Protein AF-A0A8J5N154-F1 (afdb_monomer)

Mean predicted aligned error: 21.49 Å

Foldseek 3Di:
DDDDPDDPDPVVVVDDPVVVVCVVCVCVPPPDPDDDDPVRVVCCVVPVVPPVVVVDPDDDPDDPPPPPDQDLVNVLVVLVVVLVVLVPDPVHDPVRNVVSVVVNVVSVVVVVVVVVVVVVVVVVVVVVVVVVVPVPDDDDPDDDPDDDDDDDDDD

Secondary structure (DSSP, 8-state):
-----PPS--GGGGS-HHHHHHHHSTTTTS-------HHHHHHHHH-GGGSGGGG-------------PPPHHHHHHHHHHHHHHHHH-TTS-HHHHHHHHHHHHHHHHHHHHHHHHHHHHHHHHHHHHHHTTTTT-------------------

Solvent-accessible surface area (backbone atoms only — not comparable to full-atom values): 10296 Å² total; per-residue (Å²): 138,86,81,81,78,75,76,84,79,63,69,77,79,73,58,54,70,66,61,52,52,50,65,74,51,66,63,73,86,57,82,79,88,75,86,79,52,74,66,56,53,52,41,46,75,75,42,64,88,70,61,61,69,83,76,54,92,72,94,70,98,70,77,94,66,82,71,80,78,79,47,73,69,56,52,52,55,50,51,55,51,51,44,56,49,43,71,71,37,85,89,48,52,74,66,54,42,50,50,48,52,51,53,50,53,51,50,55,52,50,55,53,53,54,51,55,52,51,52,52,52,52,52,53,53,51,52,55,63,59,54,64,70,67,73,79,77,73,84,81,82,78,83,80,87,77,85,85,83,80,80,84,85,81,136

pLDDT: mean 74.02, std 20.14, range [35.75, 97.5]

Sequence (155 aa):
MATSTASPDNPLRKLNAADIEEWIHIDDDIEVAATFTDQEIIQSITTPDKIEENCSEESGEDDDKVEEKISWAAAEKGIETVIKFVEQNHSFSLQDVMQAHMVQNNLITKKLQSRKQGDIRKYLKKAVSSSAVEAASVPSTSSAADDMEVVEINE

Nearest PDB structures (foldseek):
  5sva-assembly1_U  TM=3.614E-01  e=8.236E-01  Saccharomyces cerevisiae

Structure (mmCIF, N/CA/C/O backbone):
data_AF-A0A8J5N154-F1
#
_entry.id   AF-A0A8J5N154-F1
#
loop_
_atom_site.group_PDB
_atom_site.id
_atom_site.type_symbol
_atom_site.label_atom_id
_atom_site.label_alt_id
_atom_site.label_comp_id
_atom_site.label_asym_id
_atom_site.label_entity_id
_atom_site.label_seq_id
_atom_site.pdbx_PDB_ins_code
_atom_site.Cartn_x
_atom_site.Cartn_y
_atom_site.Cartn_z
_atom_site.occupancy
_atom_site.B_iso_or_equiv
_atom_site.auth_seq_id
_atom_site.auth_comp_id
_atom_site.auth_asym_id
_atom_site.auth_atom_id
_atom_site.pdbx_PDB_model_num
ATOM 1 N N . MET A 1 1 ? 56.492 -17.089 -23.314 1.00 37.09 1 MET A N 1
ATOM 2 C CA . MET A 1 1 ? 55.505 -17.726 -22.415 1.00 37.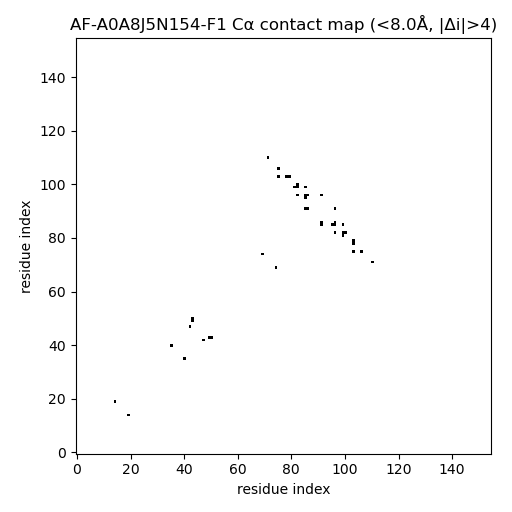09 1 MET A CA 1
ATOM 3 C C . MET A 1 1 ? 54.676 -16.620 -21.787 1.00 37.09 1 MET A C 1
ATOM 5 O O . MET A 1 1 ? 55.201 -15.897 -20.954 1.00 37.09 1 MET A O 1
ATOM 9 N N . ALA A 1 2 ? 53.444 -16.414 -22.254 1.00 37.50 2 ALA A N 1
ATOM 10 C CA . ALA A 1 2 ? 52.526 -15.444 -21.662 1.00 37.50 2 ALA A CA 1
ATOM 11 C C . ALA A 1 2 ? 51.686 -16.169 -20.604 1.00 37.50 2 ALA A C 1
ATOM 13 O O . ALA A 1 2 ? 50.856 -17.013 -20.935 1.00 37.50 2 ALA A O 1
ATOM 14 N N . THR A 1 3 ? 51.946 -15.895 -19.330 1.00 44.38 3 THR A N 1
ATOM 15 C CA . THR A 1 3 ? 51.103 -16.357 -18.226 1.00 44.38 3 THR A CA 1
ATOM 16 C C . THR A 1 3 ? 49.844 -15.497 -18.199 1.00 44.38 3 THR A C 1
ATOM 18 O O . THR A 1 3 ? 49.901 -14.324 -17.837 1.00 44.38 3 THR A O 1
ATOM 21 N N . SER A 1 4 ? 48.719 -16.078 -18.623 1.00 48.19 4 SER A N 1
ATOM 22 C CA . SER A 1 4 ? 47.385 -15.496 -18.475 1.00 48.19 4 SER A CA 1
ATOM 23 C C . SER A 1 4 ? 47.083 -15.343 -16.984 1.00 48.19 4 SER A C 1
ATOM 25 O O . SER A 1 4 ? 46.940 -16.328 -16.260 1.00 48.19 4 SER A O 1
ATOM 27 N N . THR A 1 5 ? 47.061 -14.106 -16.497 1.00 51.03 5 THR A N 1
ATOM 28 C CA . THR A 1 5 ? 46.670 -13.792 -15.124 1.00 51.03 5 THR A CA 1
ATOM 29 C C . THR A 1 5 ? 45.162 -13.985 -14.997 1.00 51.03 5 THR A C 1
ATOM 31 O O . THR A 1 5 ? 44.380 -13.126 -15.403 1.00 51.03 5 THR A O 1
ATOM 34 N N . ALA A 1 6 ? 44.757 -15.134 -14.454 1.00 56.62 6 ALA A N 1
ATOM 35 C CA . ALA A 1 6 ? 43.393 -15.373 -14.010 1.00 56.62 6 ALA A CA 1
ATOM 36 C C . ALA A 1 6 ? 43.016 -14.322 -12.955 1.00 56.62 6 ALA A C 1
ATOM 38 O O . ALA A 1 6 ? 43.676 -14.198 -11.924 1.00 56.62 6 ALA A O 1
ATOM 39 N N . SER A 1 7 ? 41.968 -13.553 -13.245 1.00 61.16 7 SER A N 1
ATOM 40 C CA . SER A 1 7 ? 41.391 -12.576 -12.324 1.00 61.16 7 SER A CA 1
ATOM 41 C C . SER A 1 7 ? 40.907 -13.292 -11.049 1.00 61.16 7 SER A C 1
ATOM 43 O O . SER A 1 7 ? 40.220 -14.315 -11.175 1.00 61.16 7 SER A O 1
ATOM 45 N N . PRO A 1 8 ? 41.271 -12.830 -9.840 1.00 65.56 8 PRO A N 1
ATOM 46 C CA . PRO A 1 8 ? 40.827 -13.464 -8.610 1.00 65.56 8 PRO A CA 1
ATOM 47 C C . PRO A 1 8 ? 39.359 -13.103 -8.349 1.00 65.56 8 PRO A C 1
ATOM 49 O O . PRO A 1 8 ? 38.953 -11.955 -8.499 1.00 65.56 8 PRO A O 1
ATOM 52 N N . ASP A 1 9 ? 38.585 -14.117 -7.962 1.00 68.31 9 ASP A N 1
ATOM 53 C CA . ASP A 1 9 ? 37.203 -14.030 -7.478 1.00 68.31 9 ASP A CA 1
ATOM 54 C C . ASP A 1 9 ? 36.124 -13.601 -8.487 1.00 68.31 9 ASP A C 1
ATOM 56 O O . ASP A 1 9 ? 35.385 -12.646 -8.267 1.00 68.31 9 ASP A O 1
ATOM 60 N N . ASN A 1 10 ? 35.918 -14.396 -9.545 1.00 72.62 10 ASN A N 1
ATOM 61 C CA . ASN A 1 10 ? 34.599 -14.409 -10.184 1.00 72.62 10 ASN A CA 1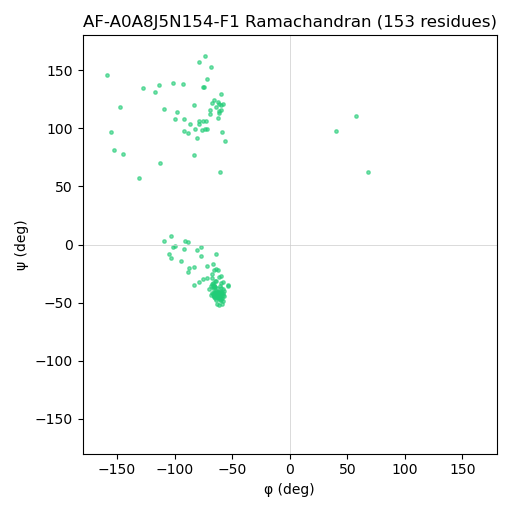
ATOM 62 C C . ASN A 1 10 ? 33.594 -15.081 -9.216 1.00 72.62 10 ASN A C 1
ATOM 64 O O . ASN A 1 10 ? 33.720 -16.289 -8.983 1.00 72.62 10 ASN A O 1
ATOM 68 N N . PRO A 1 11 ? 32.612 -14.349 -8.653 1.00 73.38 11 PRO A N 1
ATOM 69 C CA . PRO A 1 11 ? 31.661 -14.888 -7.678 1.00 73.38 11 PRO A CA 1
ATOM 70 C C . PRO A 1 11 ? 30.801 -16.018 -8.254 1.00 73.38 11 PRO A C 1
ATOM 72 O O . PRO A 1 11 ? 30.358 -16.882 -7.504 1.00 73.38 11 PRO A O 1
ATOM 75 N N . LEU A 1 12 ? 30.656 -16.084 -9.583 1.00 71.38 12 LEU A N 1
ATOM 76 C CA . LEU A 1 12 ? 29.945 -17.163 -10.271 1.00 71.38 12 LEU A CA 1
ATOM 77 C C . LEU A 1 12 ? 30.631 -18.526 -10.096 1.00 71.38 12 LEU A C 1
ATOM 79 O O . LEU A 1 12 ? 29.982 -19.556 -10.216 1.00 71.38 12 LEU A O 1
ATOM 83 N N . ARG A 1 13 ? 31.932 -18.557 -9.764 1.00 72.38 13 ARG A N 1
ATOM 84 C CA . ARG A 1 13 ? 32.660 -19.805 -9.464 1.00 72.38 13 ARG A CA 1
ATOM 85 C C . ARG A 1 13 ? 32.366 -20.370 -8.073 1.00 72.38 13 ARG A C 1
ATOM 87 O O . ARG A 1 13 ? 32.828 -21.465 -7.772 1.00 72.38 13 ARG A O 1
ATOM 94 N N . LYS A 1 14 ? 31.672 -19.613 -7.217 1.00 78.62 14 LYS A N 1
ATOM 95 C CA . LYS A 1 14 ? 31.296 -20.014 -5.850 1.00 78.62 14 LYS A CA 1
ATOM 96 C C . LYS A 1 14 ? 29.835 -20.460 -5.754 1.00 78.62 14 LYS A C 1
ATOM 98 O O . LYS A 1 14 ? 29.406 -20.834 -4.668 1.00 78.62 14 LYS A O 1
ATOM 103 N N . LEU A 1 15 ? 29.087 -20.396 -6.856 1.00 81.50 15 LEU A N 1
ATOM 104 C CA . LEU A 1 15 ? 27.708 -20.862 -6.906 1.00 81.50 15 LEU A CA 1
ATOM 105 C C . LEU A 1 15 ? 27.682 -22.389 -6.927 1.00 81.50 15 LEU A C 1
ATOM 107 O O . LEU A 1 15 ? 28.469 -23.030 -7.628 1.00 81.50 15 LEU A O 1
ATOM 111 N N . ASN A 1 16 ? 26.789 -22.963 -6.130 1.00 87.31 16 ASN A N 1
ATOM 112 C CA . ASN A 1 16 ? 26.545 -24.392 -6.128 1.00 87.31 16 ASN A CA 1
ATOM 113 C C . ASN A 1 16 ? 25.805 -24.780 -7.416 1.00 87.31 16 ASN A C 1
ATOM 115 O O . ASN A 1 16 ? 24.927 -24.053 -7.873 1.00 87.31 16 ASN A O 1
ATOM 119 N N . ALA A 1 17 ? 26.139 -25.937 -7.987 1.00 84.88 17 ALA A N 1
ATOM 120 C CA . ALA A 1 17 ? 25.470 -26.444 -9.182 1.00 84.88 17 ALA A CA 1
ATOM 121 C C . ALA A 1 17 ? 23.964 -26.656 -8.951 1.00 84.88 17 ALA A C 1
ATOM 123 O O . ALA A 1 17 ? 23.180 -26.431 -9.863 1.00 84.88 17 ALA A O 1
ATOM 124 N N . ALA A 1 18 ? 23.566 -27.026 -7.729 1.00 84.88 18 ALA A N 1
ATOM 125 C CA . ALA A 1 18 ? 22.156 -27.184 -7.375 1.00 84.88 18 ALA A CA 1
ATOM 126 C C . ALA A 1 18 ? 21.385 -25.853 -7.424 1.00 84.88 18 ALA A C 1
ATOM 128 O O . ALA A 1 18 ? 20.293 -25.813 -7.976 1.00 84.88 18 ALA A O 1
ATOM 129 N N . ASP A 1 19 ? 21.976 -24.767 -6.915 1.00 85.81 19 ASP A N 1
ATOM 130 C CA . ASP A 1 19 ? 21.347 -23.440 -6.924 1.00 85.81 19 ASP A CA 1
ATOM 131 C C . ASP A 1 19 ? 21.198 -22.917 -8.364 1.00 85.81 19 ASP A C 1
ATOM 133 O O . ASP A 1 19 ? 20.214 -22.270 -8.704 1.00 85.81 19 ASP A O 1
ATOM 137 N N . ILE A 1 20 ? 22.174 -23.217 -9.230 1.00 87.19 20 ILE A N 1
ATOM 138 C CA . ILE A 1 20 ? 22.123 -22.856 -10.653 1.00 87.19 20 ILE A CA 1
ATOM 139 C C . ILE A 1 20 ? 20.989 -23.608 -11.358 1.00 87.19 20 ILE A C 1
ATOM 141 O O . ILE A 1 20 ? 20.251 -22.995 -12.122 1.00 87.19 20 ILE A O 1
ATOM 145 N N . GLU A 1 21 ? 20.850 -24.909 -11.099 1.00 87.12 21 GLU A N 1
ATOM 146 C CA . GLU A 1 21 ? 19.782 -25.735 -11.670 1.00 87.12 21 GLU A CA 1
ATOM 147 C C . GLU A 1 21 ? 18.399 -25.229 -11.229 1.00 87.12 21 GLU A C 1
ATOM 149 O O . GLU A 1 21 ? 17.513 -25.038 -12.057 1.00 87.12 21 GLU A O 1
ATOM 154 N N . GLU A 1 22 ? 18.235 -24.916 -9.941 1.00 87.38 22 GLU A N 1
ATOM 155 C CA . GLU A 1 22 ? 16.998 -24.343 -9.401 1.00 87.38 22 GLU A CA 1
ATOM 156 C C . GLU A 1 22 ? 16.646 -23.008 -10.074 1.00 87.38 22 GLU A C 1
ATOM 158 O O . GLU A 1 22 ? 15.492 -22.778 -10.422 1.00 87.38 22 GLU A O 1
ATOM 163 N N . TRP A 1 23 ? 17.626 -22.133 -10.309 1.00 90.44 23 TRP A N 1
ATOM 164 C CA . TRP A 1 23 ? 17.381 -20.839 -10.956 1.00 90.44 23 TRP A CA 1
ATOM 165 C C . TRP A 1 23 ? 17.059 -20.946 -12.444 1.00 90.44 23 TRP A C 1
ATOM 167 O O . TRP A 1 23 ? 16.360 -20.081 -12.962 1.00 90.44 23 TRP A O 1
ATOM 177 N N . ILE A 1 24 ? 17.570 -21.968 -13.135 1.00 91.44 24 ILE A N 1
ATOM 178 C CA . ILE A 1 24 ? 17.242 -22.215 -14.547 1.00 91.44 24 ILE A CA 1
ATOM 179 C C . ILE A 1 24 ? 15.781 -22.654 -14.687 1.00 91.44 24 ILE A C 1
ATOM 181 O O . ILE A 1 24 ? 15.127 -22.251 -15.645 1.00 91.44 24 ILE A O 1
ATOM 185 N N . HIS A 1 25 ? 15.278 -23.426 -13.724 1.00 91.94 25 HIS A N 1
ATOM 186 C CA . HIS A 1 25 ? 13.954 -24.050 -13.764 1.00 91.94 25 HIS A CA 1
ATOM 187 C C . HIS A 1 25 ? 12.899 -23.346 -12.902 1.00 91.94 25 HIS A C 1
ATOM 189 O O . HIS A 1 25 ? 11.787 -23.846 -12.756 1.00 91.94 25 HIS A O 1
ATOM 195 N N . ILE A 1 26 ? 13.222 -22.185 -12.326 1.00 90.06 26 ILE A N 1
ATOM 196 C CA . ILE A 1 26 ? 12.338 -21.486 -11.380 1.00 90.06 26 ILE A CA 1
ATOM 197 C C . ILE A 1 26 ? 10.977 -21.110 -11.985 1.00 90.06 26 ILE A C 1
ATOM 199 O O . ILE A 1 26 ? 9.985 -21.027 -11.262 1.00 90.06 26 ILE A O 1
ATOM 203 N N . ASP A 1 27 ? 10.934 -20.920 -13.303 1.00 89.19 27 ASP A N 1
ATOM 204 C CA . ASP A 1 27 ? 9.741 -20.492 -14.027 1.00 89.19 27 ASP A CA 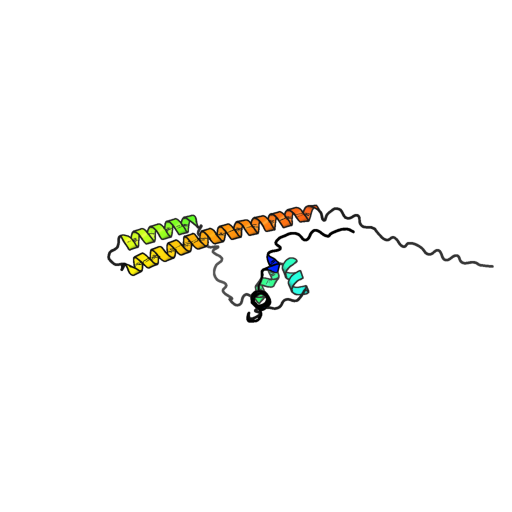1
ATOM 205 C C . ASP A 1 27 ? 8.995 -21.656 -14.714 1.00 89.19 27 ASP A C 1
ATOM 207 O O . ASP A 1 27 ? 7.943 -21.429 -15.310 1.00 89.19 27 ASP A O 1
ATOM 211 N N . ASP A 1 28 ? 9.489 -22.899 -14.623 1.00 88.25 28 ASP A N 1
ATOM 212 C CA . ASP A 1 28 ? 8.915 -24.051 -15.343 1.00 88.25 28 ASP A CA 1
ATOM 213 C C . ASP A 1 28 ? 7.485 -24.392 -14.886 1.00 88.25 28 ASP A C 1
ATOM 215 O O . ASP A 1 28 ? 6.664 -24.844 -15.686 1.00 88.25 28 ASP A O 1
ATOM 219 N N . ASP A 1 29 ? 7.171 -24.142 -13.612 1.00 84.56 29 ASP A N 1
ATOM 220 C CA . ASP A 1 29 ? 5.847 -24.390 -13.024 1.00 84.56 29 ASP A CA 1
ATOM 221 C C . ASP A 1 29 ? 4.885 -23.193 -13.176 1.00 84.56 29 ASP A C 1
ATOM 223 O O . ASP A 1 29 ? 3.755 -23.226 -12.675 1.00 84.56 29 ASP A O 1
ATOM 227 N N . ILE A 1 30 ? 5.309 -22.111 -13.839 1.00 85.25 30 ILE A N 1
ATOM 228 C CA . ILE A 1 30 ? 4.472 -20.928 -14.045 1.00 85.25 30 ILE A CA 1
ATOM 229 C C . ILE A 1 30 ? 3.562 -21.159 -15.253 1.00 85.25 30 ILE A C 1
ATOM 231 O O . ILE A 1 30 ? 4.011 -21.339 -16.384 1.00 85.25 30 ILE A O 1
ATOM 235 N N . GLU A 1 31 ? 2.251 -21.106 -15.020 1.00 85.94 31 GLU A N 1
ATOM 236 C CA . GLU A 1 31 ? 1.256 -21.196 -16.086 1.00 85.94 31 GLU A CA 1
ATOM 237 C C . GLU A 1 31 ? 1.419 -20.034 -17.082 1.00 85.94 31 GLU A C 1
ATOM 239 O O . GLU A 1 31 ? 1.337 -18.854 -16.724 1.00 85.94 31 GLU A O 1
ATOM 244 N N . VAL A 1 32 ? 1.658 -20.369 -18.353 1.00 82.94 32 VAL A N 1
ATOM 245 C CA . VAL A 1 32 ? 1.811 -19.380 -19.424 1.00 82.94 32 VAL A CA 1
ATOM 246 C C . VAL A 1 32 ? 0.440 -18.793 -19.757 1.00 82.94 32 VAL A C 1
ATOM 248 O O . VAL A 1 32 ? -0.339 -19.383 -20.500 1.00 82.94 32 VAL A O 1
ATOM 251 N N . ALA A 1 33 ? 0.158 -17.607 -19.214 1.00 82.00 33 ALA A N 1
ATOM 252 C CA . ALA A 1 33 ? -1.125 -16.924 -19.386 1.00 82.00 33 ALA A CA 1
ATOM 253 C C . ALA A 1 33 ? -1.424 -16.525 -20.844 1.00 82.00 33 ALA A C 1
ATOM 255 O O . ALA A 1 33 ? -2.584 -16.474 -21.244 1.00 82.00 33 ALA A O 1
ATOM 256 N N . ALA A 1 34 ? -0.389 -16.226 -21.635 1.00 80.12 34 ALA A N 1
ATOM 257 C CA . ALA A 1 34 ? -0.522 -15.887 -23.047 1.00 80.12 34 ALA A CA 1
ATOM 258 C C . ALA A 1 34 ? 0.795 -16.111 -23.797 1.00 80.12 34 ALA A C 1
ATOM 260 O O . ALA A 1 34 ? 1.880 -15.867 -23.267 1.00 80.12 34 ALA A O 1
ATOM 261 N N . THR A 1 35 ? 0.692 -16.521 -25.058 1.00 85.19 35 THR A N 1
ATOM 262 C CA . THR A 1 35 ? 1.815 -16.607 -25.998 1.00 85.19 35 THR A CA 1
ATOM 263 C C . THR A 1 35 ? 1.571 -15.646 -27.144 1.00 85.19 35 THR A C 1
ATOM 265 O O . THR A 1 35 ? 0.494 -15.679 -27.735 1.00 85.19 35 THR A O 1
ATOM 268 N N . PHE A 1 36 ? 2.570 -14.838 -27.482 1.00 87.56 36 PHE A N 1
ATOM 269 C CA . PHE A 1 36 ? 2.464 -13.849 -28.549 1.00 87.56 36 PHE A CA 1
ATOM 270 C C . PHE A 1 36 ? 3.384 -14.219 -29.703 1.00 87.56 36 PHE A C 1
ATOM 272 O O . PHE A 1 36 ? 4.538 -14.599 -29.502 1.00 87.56 36 PHE A O 1
ATOM 279 N N . THR A 1 37 ? 2.873 -14.083 -30.917 1.00 90.38 37 THR A N 1
ATOM 280 C CA . THR A 1 37 ? 3.654 -14.183 -32.146 1.00 90.38 37 THR A CA 1
ATOM 281 C C . THR A 1 37 ? 4.421 -12.890 -32.409 1.00 90.38 37 THR A C 1
ATOM 283 O O . THR A 1 37 ? 4.020 -11.807 -31.977 1.00 90.38 37 THR A O 1
ATOM 286 N N . ASP A 1 38 ? 5.501 -12.973 -33.189 1.00 89.81 38 ASP A N 1
ATOM 287 C CA . ASP A 1 38 ? 6.299 -11.799 -33.569 1.00 89.81 38 ASP A CA 1
ATOM 288 C C . ASP A 1 38 ? 5.442 -10.690 -34.200 1.00 89.81 38 ASP A C 1
ATOM 290 O O . ASP A 1 38 ? 5.675 -9.506 -33.964 1.00 89.81 38 ASP A O 1
ATOM 294 N N . GLN A 1 39 ? 4.412 -11.059 -34.968 1.00 86.38 39 GLN A N 1
ATOM 295 C CA . GLN A 1 39 ? 3.492 -10.102 -35.584 1.00 86.38 39 GLN A CA 1
ATOM 296 C C . GLN A 1 39 ? 2.625 -9.375 -34.548 1.00 86.38 39 GLN A C 1
ATOM 298 O O . GLN A 1 39 ? 2.472 -8.158 -34.644 1.00 86.38 39 GLN A O 1
ATOM 303 N N . GLU A 1 40 ? 2.117 -10.077 -33.534 1.00 82.88 40 GLU A N 1
ATOM 304 C CA . GLU A 1 40 ? 1.340 -9.483 -32.436 1.00 82.88 40 GLU A CA 1
ATOM 305 C C . GLU A 1 40 ? 2.210 -8.568 -31.567 1.00 82.88 40 GLU A C 1
ATOM 307 O O . GLU A 1 40 ? 1.782 -7.478 -31.184 1.00 82.88 40 GLU A O 1
ATOM 312 N N . ILE A 1 41 ? 3.470 -8.947 -31.334 1.00 88.19 41 ILE A N 1
ATOM 313 C CA . ILE A 1 41 ? 4.441 -8.109 -30.620 1.00 88.19 41 ILE A CA 1
ATOM 314 C C . ILE A 1 41 ? 4.725 -6.831 -31.419 1.00 88.19 41 ILE A C 1
ATOM 316 O O . ILE A 1 41 ? 4.660 -5.732 -30.866 1.00 88.19 41 ILE A O 1
ATOM 320 N N . ILE A 1 42 ? 4.989 -6.937 -32.724 1.00 84.44 42 ILE A N 1
ATOM 321 C CA . ILE A 1 42 ? 5.227 -5.772 -33.592 1.00 84.44 42 ILE A CA 1
ATOM 322 C C . ILE A 1 42 ? 4.000 -4.859 -33.615 1.00 84.44 42 ILE A C 1
ATOM 324 O O . ILE A 1 42 ? 4.130 -3.635 -33.518 1.00 84.44 42 ILE A O 1
ATOM 328 N N . GLN A 1 43 ? 2.806 -5.438 -33.707 1.00 81.56 43 GLN A N 1
ATOM 329 C CA . GLN A 1 43 ? 1.563 -4.684 -33.708 1.00 81.56 43 GLN A CA 1
ATOM 330 C C . GLN A 1 43 ? 1.320 -3.988 -32.362 1.00 81.56 43 GLN A C 1
ATOM 332 O O . GLN A 1 43 ? 0.872 -2.845 -32.369 1.00 81.56 43 GLN A O 1
ATOM 337 N N . SER A 1 44 ? 1.717 -4.593 -31.235 1.00 77.31 44 SER A N 1
ATOM 338 C CA . SER A 1 44 ? 1.634 -3.966 -29.903 1.00 77.31 44 SER A CA 1
ATOM 339 C C . SER A 1 44 ? 2.452 -2.682 -29.803 1.00 77.31 44 SER A C 1
ATOM 341 O O . SER A 1 44 ? 2.037 -1.709 -29.179 1.00 77.31 44 SER A O 1
ATOM 343 N N . ILE A 1 45 ? 3.604 -2.659 -30.473 1.00 80.56 45 ILE A N 1
ATOM 344 C CA . ILE A 1 45 ? 4.531 -1.528 -30.455 1.00 80.56 45 ILE A CA 1
ATOM 345 C C . ILE A 1 45 ? 4.096 -0.462 -31.468 1.00 80.56 45 ILE A C 1
ATOM 347 O O . ILE A 1 45 ? 4.259 0.734 -31.230 1.00 80.56 45 ILE A O 1
ATOM 351 N N . THR A 1 46 ? 3.541 -0.892 -32.604 1.00 77.75 46 THR A N 1
ATOM 352 C CA . THR A 1 46 ? 3.201 -0.015 -33.736 1.00 77.75 46 THR A CA 1
ATOM 353 C C . THR A 1 46 ? 1.788 0.569 -33.623 1.00 77.75 46 THR A C 1
ATOM 355 O O . THR A 1 46 ? 1.492 1.607 -34.212 1.00 77.75 46 THR A O 1
ATOM 358 N N . THR A 1 47 ? 0.886 -0.080 -32.886 1.00 71.19 47 THR A N 1
ATOM 359 C CA . THR A 1 47 ? -0.511 0.344 -32.702 1.00 71.19 47 THR A CA 1
ATOM 360 C C . THR A 1 47 ? -0.972 -0.006 -31.280 1.00 71.19 47 THR A C 1
ATOM 362 O O . THR A 1 47 ? -1.675 -1.000 -31.090 1.00 71.19 47 THR A O 1
ATOM 365 N N . PRO A 1 48 ? -0.568 0.790 -30.272 1.00 61.19 48 PRO A N 1
ATOM 366 C CA . PRO A 1 48 ? -0.791 0.465 -28.861 1.00 61.19 48 PRO A CA 1
ATOM 367 C C . PRO A 1 48 ? -2.278 0.349 -28.486 1.00 61.19 48 PRO A C 1
ATOM 369 O O . PRO A 1 48 ? -2.623 -0.455 -27.629 1.00 61.19 48 PRO A O 1
ATOM 372 N N . ASP A 1 49 ? -3.165 1.060 -29.185 1.00 59.66 49 ASP A N 1
ATOM 373 C CA . ASP A 1 49 ? -4.595 1.133 -28.847 1.00 59.66 49 ASP A CA 1
ATOM 374 C C . ASP A 1 49 ? -5.417 -0.109 -29.261 1.00 59.66 49 ASP A C 1
ATOM 376 O O . ASP A 1 49 ? -6.620 -0.149 -29.027 1.00 59.66 49 ASP A O 1
ATOM 380 N N . LYS A 1 50 ? -4.815 -1.119 -29.914 1.00 57.69 50 LYS A N 1
ATOM 381 C CA . LYS A 1 50 ? -5.555 -2.269 -30.485 1.00 57.69 50 LYS A CA 1
ATOM 382 C C . LYS A 1 50 ? -5.450 -3.589 -29.724 1.00 57.69 50 LYS A C 1
ATOM 384 O O . LYS A 1 50 ? -6.141 -4.531 -30.094 1.00 57.69 50 LYS A O 1
ATOM 389 N N . ILE A 1 51 ? -4.588 -3.696 -28.715 1.00 54.56 51 ILE A N 1
ATOM 390 C CA . ILE A 1 51 ? -4.346 -4.979 -28.023 1.00 54.56 51 ILE A CA 1
ATOM 391 C C . ILE A 1 51 ? -5.051 -5.054 -26.663 1.00 54.56 51 ILE A C 1
ATOM 393 O O . ILE A 1 51 ? -5.215 -6.142 -26.119 1.00 54.56 51 ILE A O 1
ATOM 397 N N . GLU A 1 52 ? -5.573 -3.936 -26.152 1.00 53.94 52 GLU A N 1
ATOM 398 C CA . GLU A 1 52 ? -6.368 -3.942 -24.916 1.00 53.94 52 GLU A CA 1
ATOM 399 C C . GLU A 1 52 ? -7.698 -4.710 -25.057 1.00 53.94 52 GLU A C 1
ATOM 401 O O . GLU A 1 52 ? -8.215 -5.209 -24.060 1.00 53.94 52 GLU A O 1
ATOM 406 N N . GLU A 1 53 ? -8.220 -4.896 -26.276 1.00 51.22 53 GLU A N 1
ATOM 407 C CA . GLU A 1 53 ? -9.508 -5.574 -26.505 1.00 51.22 53 GLU A CA 1
ATOM 408 C C . GLU A 1 53 ? -9.504 -7.072 -26.162 1.00 51.22 53 GLU A C 1
ATOM 410 O O . GLU A 1 53 ? -10.540 -7.594 -25.763 1.00 51.22 53 GLU A O 1
ATOM 415 N N . ASN A 1 54 ? -8.369 -7.774 -26.255 1.00 48.25 54 ASN A N 1
ATOM 416 C CA . ASN A 1 54 ? -8.343 -9.230 -26.031 1.00 48.25 54 ASN A CA 1
ATOM 417 C C . ASN A 1 54 ? -8.053 -9.645 -24.578 1.00 48.25 54 ASN A C 1
ATOM 419 O O . ASN A 1 54 ? -8.100 -10.831 -24.264 1.00 48.25 54 ASN A O 1
ATOM 423 N N . CYS A 1 55 ? -7.772 -8.686 -23.692 1.00 48.53 55 CYS A N 1
ATOM 424 C CA . CYS A 1 55 ? -7.626 -8.921 -22.251 1.00 48.53 55 CYS A CA 1
ATOM 425 C C . CYS A 1 55 ? -8.785 -8.328 -21.434 1.00 48.53 55 CYS A C 1
ATOM 427 O O . CYS A 1 55 ? -8.748 -8.386 -20.206 1.00 48.53 55 CYS A O 1
ATOM 429 N N . SER A 1 56 ? -9.786 -7.737 -22.092 1.00 45.06 56 SER A N 1
ATOM 430 C CA . SER A 1 56 ? -10.855 -6.985 -21.436 1.00 45.06 56 SER A CA 1
ATOM 431 C C . SER A 1 56 ? -12.202 -7.694 -21.575 1.00 45.06 56 SER A C 1
ATOM 433 O O . SER A 1 56 ? -13.104 -7.244 -22.276 1.00 45.06 56 SER A O 1
ATOM 435 N N . GLU A 1 57 ? -12.360 -8.820 -20.878 1.00 49.44 57 GLU A N 1
ATOM 436 C CA . GLU A 1 57 ? -13.692 -9.259 -20.457 1.00 49.44 57 GLU A CA 1
ATOM 437 C C . GLU A 1 57 ? -14.071 -8.530 -19.160 1.00 49.44 57 GLU A C 1
ATOM 439 O O . GLU A 1 57 ? -14.019 -9.102 -18.079 1.00 49.44 57 GLU A O 1
ATOM 444 N N . GLU A 1 58 ? -14.465 -7.262 -19.266 1.00 41.72 58 GLU A N 1
ATOM 445 C CA . GLU A 1 58 ? -15.580 -6.728 -18.476 1.00 41.72 58 GLU A CA 1
ATOM 446 C C . GLU A 1 58 ? -16.169 -5.522 -19.213 1.00 41.72 58 GLU A C 1
ATOM 448 O O . GLU A 1 58 ? -15.676 -4.397 -19.163 1.00 41.72 58 GLU A O 1
ATOM 453 N N . SER A 1 59 ? -17.237 -5.799 -19.960 1.00 53.41 59 SER A N 1
ATOM 454 C CA . SER A 1 59 ? -18.123 -4.780 -20.499 1.00 53.41 59 SER A CA 1
ATOM 455 C C . SER A 1 59 ? -18.890 -4.142 -19.344 1.00 53.41 59 SER A C 1
ATOM 457 O O . SER A 1 59 ? -19.694 -4.795 -18.679 1.00 53.41 59 SER A O 1
ATOM 459 N N . GLY A 1 60 ? -18.643 -2.856 -19.139 1.00 35.75 60 GLY A N 1
ATOM 460 C CA . GLY A 1 60 ? -19.426 -1.984 -18.284 1.00 35.75 60 GLY A CA 1
ATOM 461 C C . GLY A 1 60 ? -19.295 -0.560 -18.795 1.00 35.75 60 GLY A C 1
ATOM 462 O O . GLY A 1 60 ? -18.481 0.206 -18.293 1.00 35.75 60 GLY A O 1
ATOM 463 N N . GLU A 1 61 ? -20.071 -0.223 -19.826 1.00 50.09 61 GLU A N 1
ATOM 464 C CA . GLU A 1 61 ? -20.436 1.168 -20.091 1.00 50.09 61 GLU A CA 1
ATOM 465 C C . GLU A 1 61 ? -21.158 1.704 -18.844 1.00 50.09 61 GLU A C 1
ATOM 467 O O . GLU A 1 61 ? -22.354 1.472 -18.674 1.00 50.09 61 GLU A O 1
ATOM 472 N N . ASP A 1 62 ? -20.448 2.396 -17.956 1.00 45.62 62 ASP A N 1
ATOM 473 C CA . ASP A 1 62 ? -21.074 3.326 -17.019 1.00 45.62 62 ASP A CA 1
ATOM 474 C C . ASP A 1 62 ? -20.130 4.499 -16.723 1.00 45.62 62 ASP A C 1
ATOM 476 O O . ASP A 1 62 ? -19.021 4.319 -16.230 1.00 45.62 62 ASP A O 1
ATOM 480 N N . ASP A 1 63 ? -20.609 5.689 -17.092 1.00 40.19 63 ASP A N 1
ATOM 481 C CA . ASP A 1 63 ? -20.170 7.034 -16.703 1.00 40.19 63 ASP A CA 1
ATOM 482 C C . ASP A 1 63 ? -18.644 7.261 -16.602 1.00 40.19 63 ASP A C 1
ATOM 484 O O . ASP A 1 63 ? -18.030 7.059 -15.556 1.00 40.19 63 ASP A O 1
ATOM 488 N N . ASP A 1 64 ? -18.052 7.822 -17.668 1.00 45.34 64 ASP A N 1
ATOM 489 C CA . ASP A 1 64 ? -16.749 8.510 -17.670 1.00 45.34 64 ASP A CA 1
ATOM 490 C C . ASP A 1 64 ? -16.759 9.742 -16.731 1.00 45.34 64 ASP A C 1
ATOM 492 O O . ASP A 1 64 ? -16.546 10.896 -17.119 1.00 45.34 64 ASP A O 1
ATOM 496 N N . LYS A 1 65 ? -16.959 9.523 -15.434 1.00 53.03 65 LYS A N 1
ATOM 497 C CA . LYS A 1 65 ? -16.347 10.361 -14.416 1.00 53.03 65 LYS A CA 1
ATOM 498 C C . LYS A 1 65 ? -14.944 9.835 -14.242 1.00 53.03 65 LYS A C 1
ATOM 500 O O . LYS A 1 65 ? -14.713 8.869 -13.524 1.00 53.03 65 LYS A O 1
ATOM 505 N N . VAL A 1 66 ? -13.999 10.518 -14.880 1.00 57.06 66 VAL A N 1
ATOM 506 C CA . VAL A 1 66 ? -12.582 10.440 -14.524 1.00 57.06 66 VAL A CA 1
ATOM 507 C C . VAL A 1 66 ? -12.475 10.816 -13.047 1.00 57.06 66 VAL A C 1
ATOM 509 O O . VAL A 1 66 ? -12.374 11.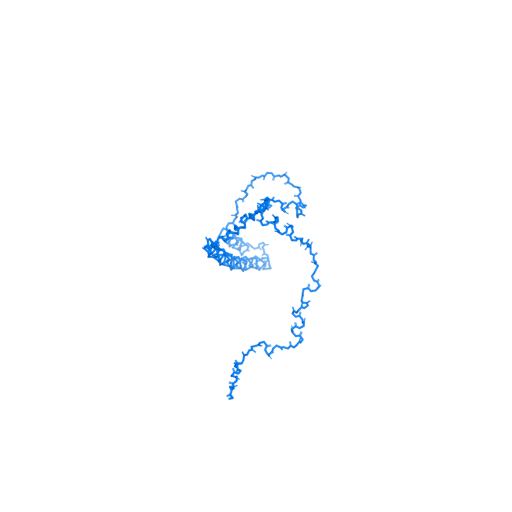990 -12.690 1.00 57.06 66 VAL A O 1
ATOM 512 N N . GLU A 1 67 ? -12.593 9.821 -12.175 1.00 70.12 67 GLU A N 1
ATOM 513 C CA . GLU A 1 67 ? -12.540 10.020 -10.742 1.00 70.12 67 GLU A CA 1
ATOM 514 C C . GLU A 1 67 ? -11.123 10.487 -10.411 1.00 70.12 67 GLU A C 1
ATOM 516 O O . GLU A 1 67 ? -10.121 9.883 -10.816 1.00 70.12 67 GLU A O 1
ATOM 521 N N . GLU A 1 68 ? -11.029 11.639 -9.751 1.00 78.12 68 GLU A N 1
ATOM 522 C CA . GLU A 1 68 ? -9.748 12.261 -9.458 1.00 78.12 68 GL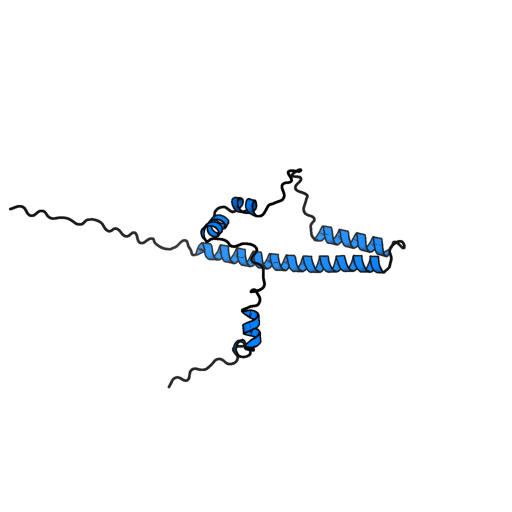U A CA 1
ATOM 523 C C . GLU A 1 68 ? -8.907 11.293 -8.616 1.00 78.12 68 GLU A C 1
ATOM 525 O O . GLU A 1 68 ? -9.259 10.944 -7.486 1.00 78.12 68 GLU A O 1
ATOM 530 N N . LYS A 1 69 ? -7.778 10.830 -9.169 1.00 85.25 69 LYS A N 1
ATOM 531 C CA . LYS A 1 69 ? -6.898 9.892 -8.465 1.00 85.25 69 LYS A CA 1
ATOM 532 C C . LYS A 1 69 ? -6.417 10.525 -7.161 1.00 85.25 69 LYS A C 1
ATOM 534 O O . LYS A 1 69 ? -5.715 11.538 -7.167 1.00 85.25 69 LYS A O 1
ATOM 539 N N . ILE A 1 70 ? -6.732 9.884 -6.038 1.00 88.75 70 ILE A N 1
ATOM 540 C CA . ILE A 1 70 ? -6.289 10.329 -4.716 1.00 88.75 70 ILE A CA 1
ATOM 541 C C . ILE A 1 70 ? -4.759 10.282 -4.658 1.00 88.75 70 ILE A C 1
ATOM 543 O O . ILE A 1 70 ? -4.128 9.244 -4.867 1.00 88.75 70 ILE A O 1
ATOM 547 N N . SER A 1 71 ? -4.140 11.424 -4.353 1.00 91.75 71 SER A N 1
ATOM 548 C CA . SER A 1 71 ? -2.688 11.488 -4.182 1.00 91.75 71 SER A CA 1
ATOM 549 C C . SER A 1 71 ? -2.232 10.726 -2.931 1.00 91.75 71 SER A C 1
ATOM 551 O O . SER A 1 71 ? -2.935 10.674 -1.921 1.00 91.75 71 SER A O 1
ATOM 553 N N . TRP A 1 72 ? -0.995 10.219 -2.939 1.00 92.00 72 TRP A N 1
ATOM 554 C CA . TRP A 1 72 ? -0.393 9.571 -1.764 1.00 92.00 72 TRP A CA 1
ATOM 555 C C . TRP A 1 72 ? -0.436 10.437 -0.497 1.00 92.00 72 TRP A C 1
ATOM 557 O O . TRP A 1 72 ? -0.600 9.905 0.595 1.00 92.00 72 TRP A O 1
ATOM 567 N N . ALA A 1 73 ? -0.291 11.758 -0.636 1.00 91.31 73 ALA A N 1
ATOM 568 C CA . ALA A 1 73 ? -0.352 12.686 0.492 1.00 91.31 73 ALA A CA 1
ATOM 569 C C . ALA A 1 73 ? -1.776 12.815 1.057 1.00 91.31 73 ALA A C 1
ATOM 571 O O . ALA A 1 73 ? -1.958 12.886 2.271 1.00 91.31 73 ALA A O 1
ATOM 572 N N . ALA A 1 74 ? -2.790 12.813 0.185 1.00 93.69 74 ALA A N 1
ATOM 573 C CA . ALA A 1 74 ? -4.187 12.828 0.604 1.00 93.69 74 ALA A CA 1
ATOM 574 C C . ALA A 1 74 ? -4.569 11.523 1.323 1.00 93.69 74 ALA A C 1
ATOM 576 O O . ALA A 1 74 ? -5.189 11.573 2.384 1.00 93.69 74 ALA A O 1
ATOM 577 N N . ALA A 1 75 ? -4.126 10.372 0.808 1.00 93.69 75 ALA A N 1
ATOM 578 C CA . ALA A 1 75 ? -4.338 9.074 1.449 1.00 93.69 75 ALA A CA 1
ATOM 579 C C . ALA A 1 75 ? -3.666 8.981 2.834 1.00 93.69 75 ALA A C 1
ATOM 581 O O . ALA A 1 75 ? -4.281 8.508 3.787 1.00 93.69 75 ALA A O 1
ATOM 582 N N . GLU A 1 76 ? -2.433 9.480 2.969 1.00 93.56 76 GLU A N 1
ATOM 583 C CA . GLU A 1 76 ? -1.684 9.515 4.236 1.00 93.56 76 GLU A CA 1
ATOM 584 C C . GLU A 1 76 ? -2.396 10.361 5.300 1.00 93.56 76 GLU A C 1
ATOM 586 O O . GLU A 1 76 ? -2.620 9.909 6.422 1.00 93.56 76 GLU A O 1
ATOM 591 N N . LYS A 1 77 ? -2.874 11.550 4.923 1.00 95.06 77 LYS A N 1
ATOM 592 C CA . LYS A 1 77 ? -3.673 12.393 5.820 1.00 95.06 77 LYS A CA 1
ATOM 593 C C . LYS A 1 77 ? 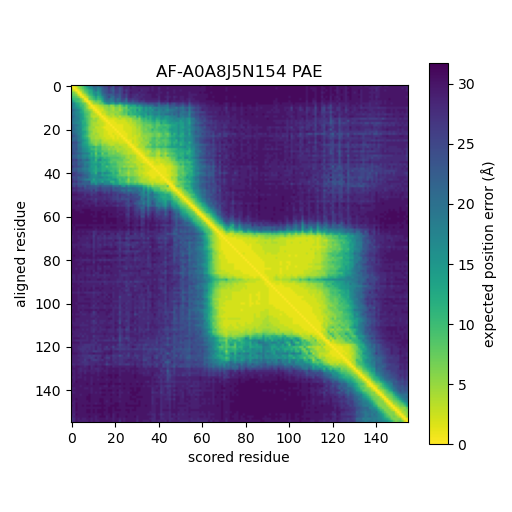-5.003 11.733 6.212 1.00 95.06 77 LYS A C 1
ATOM 595 O O . LYS A 1 77 ? -5.460 11.873 7.350 1.00 95.06 77 LYS A O 1
ATOM 600 N N . GLY A 1 78 ? -5.630 11.023 5.273 1.00 96.06 78 GLY A N 1
ATOM 601 C CA . GLY A 1 78 ? -6.863 10.275 5.510 1.00 96.06 78 GLY A CA 1
ATOM 602 C C . GLY A 1 78 ? -6.671 9.176 6.553 1.00 96.06 78 GLY A C 1
ATOM 603 O O . GLY A 1 78 ? -7.386 9.153 7.554 1.00 96.06 78 GLY A O 1
ATOM 604 N N . ILE A 1 79 ? -5.664 8.317 6.373 1.00 95.94 79 ILE A N 1
ATOM 605 C CA . ILE A 1 79 ? -5.414 7.206 7.299 1.00 95.94 79 ILE A CA 1
ATOM 606 C C . ILE A 1 79 ? -4.987 7.699 8.687 1.00 95.94 79 ILE A C 1
ATOM 608 O O . ILE A 1 79 ? -5.452 7.158 9.683 1.00 95.94 79 ILE A O 1
ATOM 612 N N . GLU A 1 80 ? -4.202 8.778 8.788 1.00 96.38 80 GLU A N 1
ATOM 613 C CA . GLU A 1 80 ? -3.874 9.397 10.083 1.00 96.38 80 GLU A CA 1
ATOM 614 C C . GLU A 1 80 ? -5.122 9.870 10.837 1.00 96.38 80 GLU A C 1
ATOM 616 O O . GLU A 1 80 ? -5.194 9.774 12.062 1.00 96.38 80 GLU A O 1
ATOM 621 N N . THR A 1 81 ? -6.111 10.388 10.107 1.00 97.31 81 THR A N 1
ATOM 622 C CA . THR A 1 81 ? -7.382 10.826 10.692 1.00 97.31 81 THR A CA 1
ATOM 623 C C . THR A 1 81 ? -8.181 9.629 11.203 1.00 97.31 81 THR A C 1
ATOM 625 O O . THR A 1 81 ? -8.698 9.674 12.318 1.00 97.31 81 THR A O 1
ATOM 628 N N . VAL A 1 82 ? -8.231 8.542 10.427 1.00 96.12 82 VAL A N 1
ATOM 629 C CA . VAL A 1 82 ? -8.889 7.288 10.826 1.00 96.12 82 VAL A CA 1
ATOM 630 C C . VAL A 1 82 ? -8.228 6.689 12.066 1.00 96.12 82 VAL A C 1
ATOM 632 O O . VAL A 1 82 ? -8.935 6.325 12.999 1.00 96.12 82 VAL A O 1
ATOM 635 N N . ILE A 1 83 ? -6.895 6.643 12.119 1.00 96.69 83 ILE A N 1
ATOM 636 C CA . ILE A 1 83 ? -6.146 6.127 13.275 1.00 96.69 83 ILE A CA 1
ATOM 637 C C . ILE A 1 83 ? -6.481 6.915 14.536 1.00 96.69 83 ILE A C 1
ATOM 639 O O . ILE A 1 83 ? -6.889 6.330 15.534 1.00 96.69 83 ILE A O 1
ATOM 643 N N . LYS A 1 84 ? -6.398 8.248 14.474 1.00 97.25 84 LYS A N 1
ATOM 644 C CA . LYS A 1 84 ? -6.753 9.103 15.616 1.00 97.25 84 LYS A CA 1
ATOM 645 C C . LYS A 1 84 ? -8.184 8.860 16.078 1.00 97.25 84 LYS A C 1
ATOM 647 O O . LYS A 1 84 ? -8.443 8.842 17.276 1.00 97.25 84 LYS A O 1
ATOM 652 N N . PHE A 1 85 ? -9.108 8.669 15.138 1.00 97.06 85 PHE A N 1
ATOM 653 C CA . PHE A 1 85 ? -10.490 8.357 15.463 1.00 97.06 85 PHE A CA 1
ATOM 654 C C . PHE A 1 85 ? -10.605 7.012 16.190 1.00 97.06 85 PHE A C 1
ATOM 656 O O . PHE A 1 85 ? -11.200 6.969 17.265 1.00 97.06 85 PHE A O 1
ATOM 663 N N . VAL A 1 86 ? -10.021 5.929 15.671 1.00 96.88 86 VAL A N 1
ATOM 664 C CA . VAL A 1 86 ? -10.129 4.610 16.323 1.00 96.88 86 VAL A CA 1
ATOM 665 C C . VAL A 1 86 ? -9.411 4.560 17.673 1.00 96.88 86 VAL A C 1
ATOM 667 O O . VAL A 1 86 ? -9.902 3.913 18.587 1.00 96.88 86 VAL A O 1
ATOM 670 N N . GLU A 1 87 ? -8.308 5.293 17.844 1.00 95.88 87 GLU A N 1
ATOM 671 C CA . GLU A 1 87 ? -7.583 5.390 19.120 1.00 95.88 87 GLU A CA 1
ATOM 672 C C . GLU A 1 87 ? -8.381 6.116 20.210 1.00 95.88 87 GLU A C 1
ATOM 674 O O . GLU A 1 87 ? -8.265 5.795 21.391 1.00 95.88 87 GLU A O 1
ATOM 679 N N . GLN A 1 88 ? -9.182 7.113 19.827 1.00 96.69 88 GLN A N 1
ATOM 680 C CA . GLN A 1 88 ? -9.950 7.940 20.762 1.00 96.69 88 GLN A CA 1
ATOM 681 C C . GLN A 1 88 ? -11.319 7.350 21.106 1.00 96.69 88 GLN A C 1
ATOM 683 O O . GLN A 1 88 ? -11.917 7.726 22.114 1.00 96.69 88 GLN A O 1
ATOM 688 N N . ASN A 1 89 ? -11.842 6.449 20.274 1.00 95.25 89 ASN A N 1
ATOM 689 C CA . ASN A 1 89 ? -13.175 5.889 20.447 1.00 95.25 89 ASN A CA 1
ATOM 690 C C . ASN A 1 89 ? -13.118 4.528 21.145 1.00 95.25 89 ASN A C 1
ATOM 692 O O . ASN A 1 89 ? -12.702 3.531 20.566 1.00 95.25 89 ASN A O 1
ATOM 696 N N . HIS A 1 90 ? -13.661 4.464 22.362 1.00 92.06 90 HIS A N 1
ATOM 697 C CA . HIS A 1 90 ? -13.728 3.238 23.170 1.00 92.06 90 HIS A CA 1
ATOM 698 C C . HIS A 1 90 ? -14.593 2.113 22.574 1.00 92.06 90 HIS A C 1
ATOM 700 O O . HIS A 1 90 ? -14.599 1.005 23.104 1.00 92.06 90 HIS A O 1
ATOM 706 N N . SER A 1 91 ? -15.332 2.387 21.496 1.00 96.06 91 SER A N 1
ATOM 707 C CA . SER A 1 91 ? -16.109 1.383 20.761 1.00 96.06 91 SER A CA 1
ATOM 708 C C . SER A 1 91 ? -15.238 0.418 19.952 1.00 96.06 91 SER A C 1
ATOM 710 O O . SER A 1 91 ? -15.725 -0.640 19.565 1.00 96.06 91 SER A O 1
ATOM 712 N N . PHE A 1 92 ? -13.978 0.774 19.683 1.00 96.19 92 PHE A N 1
ATOM 713 C CA . PHE A 1 92 ? -13.031 -0.082 18.975 1.00 96.19 92 PHE A CA 1
ATOM 714 C C . PHE A 1 92 ? -12.210 -0.908 19.961 1.00 96.19 92 PHE A C 1
ATOM 716 O O . PHE A 1 92 ? -11.762 -0.419 21.001 1.00 96.19 92 PHE A O 1
ATOM 723 N N . SER A 1 93 ? -11.999 -2.177 19.629 1.00 96.75 93 SER A N 1
ATOM 724 C CA . SER A 1 93 ? -11.113 -3.043 20.394 1.00 96.75 93 SER A CA 1
ATOM 725 C C . SER A 1 93 ? -9.646 -2.687 20.137 1.00 96.75 93 SER A C 1
ATOM 727 O O . SER A 1 93 ? -9.291 -2.081 19.125 1.00 96.75 93 SER A O 1
ATOM 729 N N . LEU A 1 94 ? -8.753 -3.136 21.023 1.00 95.19 94 LEU A N 1
ATOM 730 C CA . LEU A 1 94 ? -7.309 -2.992 20.811 1.00 95.19 94 LEU A CA 1
ATOM 731 C C . LEU A 1 94 ? -6.852 -3.651 19.497 1.00 95.19 94 LEU A C 1
ATOM 733 O O . LEU A 1 94 ? -5.926 -3.169 18.846 1.00 95.19 94 LEU A O 1
ATOM 737 N N . GLN A 1 95 ? -7.513 -4.740 19.099 1.00 97.06 95 GLN A N 1
ATOM 738 C CA . GLN A 1 95 ? -7.232 -5.415 17.839 1.00 97.06 95 GLN A CA 1
ATOM 739 C C . GLN A 1 95 ? -7.581 -4.526 16.640 1.00 97.06 95 GLN A C 1
ATOM 741 O O . GLN A 1 95 ? -6.795 -4.462 15.699 1.00 97.06 95 GLN A O 1
ATOM 746 N N . ASP A 1 96 ? -8.703 -3.807 16.688 1.00 95.75 96 ASP A N 1
ATOM 747 C CA . ASP A 1 96 ? -9.119 -2.898 15.612 1.00 95.75 96 ASP A CA 1
ATOM 748 C C . ASP A 1 96 ? -8.132 -1.735 15.461 1.00 95.75 96 ASP A C 1
ATOM 750 O O . ASP A 1 96 ? -7.715 -1.396 14.352 1.00 95.75 96 ASP A O 1
ATOM 754 N N . VAL A 1 97 ? -7.676 -1.176 16.588 1.00 96.25 97 VAL A N 1
ATOM 755 C CA . VAL A 1 97 ? -6.635 -0.137 16.605 1.00 96.25 97 VAL A CA 1
ATOM 756 C C . VAL A 1 97 ? -5.341 -0.665 15.981 1.00 96.25 97 VAL A C 1
ATOM 758 O O . VAL A 1 97 ? -4.751 -0.015 15.117 1.00 96.25 97 VAL A O 1
ATOM 761 N N . MET A 1 98 ? -4.913 -1.874 16.354 1.00 97.12 98 MET A N 1
ATOM 762 C CA . MET A 1 98 ? -3.724 -2.504 15.777 1.00 97.12 98 MET A CA 1
ATOM 763 C C . MET A 1 98 ? -3.870 -2.734 14.265 1.00 97.12 98 MET A C 1
ATOM 765 O O . MET A 1 98 ? -2.928 -2.485 13.512 1.00 97.12 98 MET A O 1
ATOM 769 N N . GLN A 1 99 ? -5.041 -3.170 13.799 1.00 97.12 99 GLN A N 1
ATOM 770 C CA . GLN A 1 99 ? -5.308 -3.364 12.374 1.00 97.12 99 GLN A CA 1
ATOM 771 C C . GLN A 1 99 ? -5.235 -2.052 11.586 1.00 97.12 99 GLN A C 1
ATOM 773 O O . GLN A 1 99 ? -4.631 -2.032 10.512 1.00 97.12 99 GLN A O 1
ATOM 778 N N . ALA A 1 100 ? -5.754 -0.947 12.126 1.00 96.25 100 ALA A N 1
ATOM 779 C CA . ALA A 1 100 ? -5.633 0.369 11.494 1.00 96.25 100 ALA A CA 1
ATOM 780 C C . ALA A 1 100 ? -4.160 0.782 11.305 1.00 96.25 100 ALA A C 1
ATOM 782 O O . ALA A 1 100 ? -3.764 1.228 10.223 1.00 96.25 100 ALA A O 1
ATOM 783 N N . HIS A 1 101 ? -3.320 0.545 12.316 1.00 97.44 101 HIS A N 1
ATOM 784 C CA . HIS A 1 101 ? -1.871 0.771 12.233 1.00 97.44 101 HIS A CA 1
ATOM 785 C C . HIS A 1 101 ? -1.178 -0.147 11.213 1.00 97.44 101 HIS A C 1
ATOM 787 O O . HIS A 1 101 ? -0.282 0.292 10.489 1.00 97.44 101 HIS A O 1
ATOM 793 N N . MET A 1 102 ? -1.604 -1.408 11.076 1.00 97.50 102 MET A N 1
ATOM 794 C CA . MET A 1 102 ? -1.077 -2.295 10.027 1.00 97.50 102 MET A CA 1
ATOM 795 C C . MET A 1 102 ? -1.383 -1.770 8.620 1.00 97.50 102 MET A C 1
ATOM 797 O O . MET A 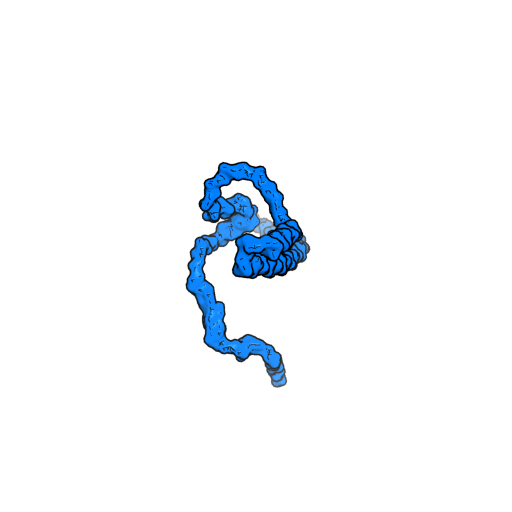1 102 ? -0.516 -1.810 7.743 1.00 97.50 102 MET A O 1
ATOM 801 N N . VAL A 1 103 ? -2.593 -1.251 8.397 1.00 96.56 103 VAL A N 1
ATOM 802 C CA . VAL A 1 103 ? -2.977 -0.647 7.113 1.00 96.56 103 VAL A CA 1
ATOM 803 C C . VAL A 1 103 ? -2.100 0.569 6.803 1.00 96.56 103 VAL A C 1
ATOM 805 O O . VAL A 1 103 ? -1.608 0.691 5.680 1.00 96.56 103 VAL A O 1
ATOM 808 N N . GLN A 1 104 ? -1.825 1.425 7.791 1.00 96.19 104 GLN A N 1
ATOM 809 C CA . GLN A 1 104 ? -0.915 2.564 7.628 1.00 96.19 104 GLN A CA 1
ATOM 810 C C . GLN A 1 104 ? 0.496 2.133 7.227 1.00 96.19 104 GLN A C 1
ATOM 812 O O . GLN A 1 104 ? 1.058 2.674 6.272 1.00 96.19 104 GLN A O 1
ATOM 817 N N . ASN A 1 105 ? 1.059 1.140 7.917 1.00 95.88 105 ASN A N 1
ATOM 818 C CA . ASN A 1 105 ? 2.383 0.616 7.588 1.00 95.88 105 ASN A CA 1
ATOM 819 C C . ASN A 1 105 ? 2.431 0.088 6.152 1.00 95.88 105 ASN A C 1
ATOM 821 O O . ASN A 1 105 ? 3.330 0.453 5.392 1.00 95.88 105 ASN A O 1
ATOM 825 N N . ASN A 1 106 ? 1.424 -0.687 5.744 1.00 95.62 106 ASN A N 1
ATOM 826 C CA . ASN A 1 106 ? 1.317 -1.179 4.372 1.00 95.62 106 ASN A CA 1
ATOM 827 C C . ASN A 1 106 ? 1.247 -0.036 3.350 1.00 95.62 106 ASN A C 1
ATOM 829 O O . ASN A 1 106 ? 1.933 -0.089 2.325 1.00 95.62 106 ASN A O 1
ATOM 833 N N . LEU A 1 107 ? 0.481 1.022 3.633 1.00 94.50 107 LEU A N 1
ATOM 834 C CA . LEU A 1 107 ? 0.390 2.201 2.770 1.00 94.50 107 LEU A CA 1
ATOM 835 C C . LEU A 1 107 ? 1.763 2.867 2.580 1.00 94.50 107 LEU A C 1
ATOM 837 O O . LEU A 1 107 ? 2.161 3.160 1.450 1.00 94.50 107 LEU A O 1
ATOM 841 N N . ILE A 1 108 ? 2.517 3.056 3.666 1.00 92.19 108 ILE A N 1
ATOM 842 C CA . ILE A 1 108 ? 3.863 3.648 3.635 1.00 92.19 108 ILE A CA 1
ATOM 843 C C . ILE A 1 108 ? 4.824 2.769 2.824 1.00 92.19 108 ILE A C 1
ATOM 845 O O . ILE A 1 108 ? 5.566 3.273 1.972 1.00 92.19 108 ILE A O 1
ATOM 849 N N . THR A 1 109 ? 4.788 1.450 3.025 1.00 94.38 109 THR A N 1
ATOM 850 C CA . THR A 1 109 ? 5.616 0.502 2.267 1.00 94.38 109 THR A CA 1
ATOM 851 C C . THR A 1 109 ? 5.297 0.549 0.772 1.00 94.38 109 THR A C 1
ATOM 853 O O . THR A 1 109 ? 6.213 0.649 -0.051 1.00 94.38 109 THR A O 1
ATOM 856 N N . LYS A 1 110 ? 4.013 0.558 0.396 1.00 93.25 110 LYS A N 1
ATOM 857 C CA . LYS A 1 110 ? 3.577 0.638 -1.007 1.00 93.25 110 LYS A CA 1
ATOM 858 C C . LYS A 1 110 ? 3.959 1.970 -1.655 1.00 93.25 110 LYS A C 1
ATOM 860 O O . LYS A 1 110 ? 4.465 1.974 -2.778 1.00 93.25 110 LYS A O 1
ATOM 865 N N . LYS A 1 111 ? 3.829 3.089 -0.936 1.00 91.38 111 LYS A N 1
ATOM 866 C CA . LYS A 1 111 ? 4.290 4.416 -1.385 1.00 91.38 111 LYS A CA 1
ATOM 867 C C . LYS A 1 111 ? 5.784 4.406 -1.717 1.00 91.38 111 LYS A C 1
ATOM 869 O O . LYS A 1 111 ? 6.190 4.933 -2.754 1.00 91.38 111 LYS A O 1
ATOM 874 N N . LEU A 1 112 ? 6.611 3.784 -0.873 1.00 89.25 112 LEU A N 1
ATOM 875 C CA . LEU A 1 112 ? 8.052 3.668 -1.117 1.00 89.25 112 LEU A CA 1
ATOM 876 C C . LEU A 1 112 ? 8.361 2.800 -2.346 1.00 89.25 112 LEU A C 1
ATOM 878 O O . LEU A 1 112 ? 9.191 3.182 -3.170 1.00 89.25 112 LEU A O 1
ATOM 882 N N . GLN A 1 113 ? 7.688 1.657 -2.495 1.00 88.75 113 GLN A N 1
ATOM 883 C CA . GLN A 1 113 ? 7.840 0.782 -3.666 1.00 88.75 113 GLN A CA 1
ATOM 884 C C . GLN A 1 113 ? 7.442 1.495 -4.967 1.00 88.75 113 GLN A C 1
ATOM 886 O O . GLN A 1 113 ? 8.170 1.426 -5.957 1.00 88.75 113 GLN A O 1
ATOM 891 N N . SER A 1 114 ? 6.343 2.252 -4.945 1.00 85.81 114 SER A N 1
ATOM 892 C CA . SER A 1 114 ? 5.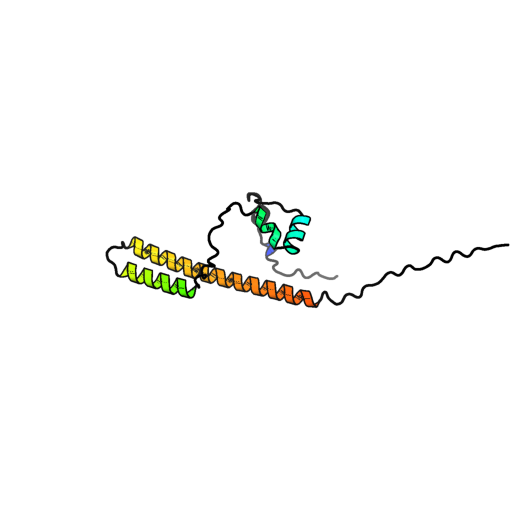871 3.037 -6.090 1.00 85.81 114 SER A CA 1
ATOM 893 C C . SER A 1 114 ? 6.901 4.083 -6.540 1.00 85.81 114 SER A C 1
ATOM 895 O O . SER A 1 114 ? 7.153 4.233 -7.738 1.00 85.81 114 SER A O 1
ATOM 897 N N . ARG A 1 115 ? 7.577 4.751 -5.592 1.00 83.25 115 ARG A N 1
ATOM 898 C CA . ARG A 1 115 ? 8.672 5.692 -5.897 1.00 83.25 115 ARG A CA 1
ATOM 899 C C . ARG A 1 115 ? 9.846 5.004 -6.595 1.00 83.25 115 ARG A C 1
ATOM 901 O O . ARG A 1 115 ? 10.277 5.487 -7.637 1.00 83.25 115 ARG A O 1
ATOM 908 N N . LYS A 1 116 ? 10.285 3.842 -6.093 1.00 78.62 116 LYS A N 1
ATOM 909 C CA . LYS A 1 116 ? 11.364 3.049 -6.718 1.00 78.62 116 LYS A CA 1
ATOM 910 C C . LYS A 1 116 ? 11.036 2.667 -8.169 1.00 78.62 116 LYS A C 1
ATOM 912 O O . LYS A 1 116 ? 11.890 2.774 -9.043 1.00 78.62 116 LYS A O 1
ATOM 917 N N . GLN A 1 117 ? 9.793 2.271 -8.449 1.00 72.31 117 GLN A N 1
ATOM 918 C CA . GLN A 1 117 ? 9.345 1.989 -9.820 1.00 72.31 117 GLN A CA 1
ATOM 919 C C . GLN A 1 117 ? 9.322 3.245 -10.706 1.00 72.31 117 GLN A C 1
ATOM 921 O O . GLN A 1 117 ? 9.613 3.174 -11.900 1.00 72.31 117 GLN A O 1
ATOM 926 N N . GLY A 1 118 ? 8.974 4.404 -10.137 1.00 76.12 118 GLY A N 1
ATOM 927 C CA . GLY A 1 118 ? 9.079 5.697 -10.816 1.00 76.12 118 GLY A CA 1
ATOM 928 C C . GLY A 1 118 ? 10.505 5.994 -11.286 1.00 76.12 118 GLY A C 1
ATOM 929 O O . GLY A 1 118 ? 10.695 6.399 -12.434 1.00 76.12 118 GLY A O 1
ATOM 930 N N . ASP A 1 119 ? 11.498 5.717 -10.443 1.00 71.25 119 ASP A N 1
ATOM 931 C CA . ASP A 1 119 ? 12.909 5.918 -10.779 1.00 71.25 119 ASP A CA 1
ATOM 932 C C . ASP A 1 119 ? 13.359 4.995 -11.919 1.00 71.25 119 ASP A C 1
ATOM 934 O O . ASP A 1 119 ? 13.944 5.474 -12.891 1.00 71.25 119 ASP A O 1
ATOM 938 N N . ILE A 1 120 ? 13.008 3.703 -11.878 1.00 75.69 120 ILE A N 1
ATOM 939 C CA . ILE A 1 120 ? 13.327 2.749 -12.959 1.00 75.69 120 ILE A CA 1
ATOM 940 C C . ILE A 1 120 ? 12.731 3.215 -14.293 1.00 75.69 120 ILE A C 1
ATOM 942 O O . ILE A 1 120 ? 13.450 3.313 -15.288 1.00 75.69 120 ILE A O 1
ATOM 946 N N . ARG A 1 121 ? 11.442 3.585 -14.317 1.00 77.38 121 ARG A N 1
ATOM 947 C CA . ARG A 1 121 ? 10.785 4.109 -15.529 1.00 77.38 121 ARG A CA 1
ATOM 948 C C . ARG A 1 121 ? 11.489 5.347 -16.076 1.00 77.38 121 ARG A C 1
ATOM 950 O O . ARG A 1 121 ? 11.628 5.492 -17.289 1.00 77.38 121 ARG A O 1
ATOM 957 N N . LYS A 1 122 ? 11.968 6.227 -15.196 1.00 79.81 122 LYS A N 1
ATOM 958 C CA . LYS A 1 122 ? 12.724 7.420 -15.586 1.00 79.81 122 LYS A CA 1
ATOM 959 C C . LYS A 1 122 ? 14.072 7.063 -16.215 1.00 79.81 122 LYS A C 1
ATOM 961 O O . LYS A 1 122 ? 14.426 7.661 -17.231 1.00 79.81 122 LYS A O 1
ATOM 966 N N . TYR A 1 123 ? 14.808 6.103 -15.652 1.00 78.81 123 TYR A N 1
ATOM 967 C CA . TYR A 1 123 ? 16.072 5.631 -16.227 1.00 78.81 123 TYR A CA 1
ATOM 968 C C . TYR A 1 123 ? 15.869 4.961 -17.588 1.00 78.81 123 TYR A C 1
ATOM 970 O O . TYR A 1 123 ? 16.585 5.299 -18.529 1.00 78.81 123 TYR A O 1
ATOM 978 N N . LEU A 1 124 ? 14.853 4.102 -17.726 1.00 81.31 124 LEU A N 1
ATOM 979 C CA . LEU A 1 124 ? 14.503 3.469 -19.002 1.00 81.31 124 LEU A CA 1
ATOM 980 C C . LEU A 1 124 ? 14.136 4.511 -20.061 1.00 81.31 124 LEU A C 1
ATOM 982 O O . LEU A 1 124 ? 14.697 4.510 -21.153 1.00 81.31 124 LEU A O 1
ATOM 986 N N . LYS A 1 125 ? 13.271 5.473 -19.718 1.00 82.38 125 LYS A N 1
ATOM 987 C CA . LYS A 1 125 ? 12.893 6.551 -20.641 1.00 82.38 125 LYS A CA 1
ATOM 988 C C . LYS A 1 125 ? 14.106 7.380 -21.072 1.00 82.38 125 LYS A C 1
ATOM 990 O O . LYS A 1 125 ? 14.242 7.690 -22.250 1.00 82.38 125 LYS A O 1
ATOM 995 N N . LYS A 1 126 ? 15.021 7.689 -20.145 1.00 82.88 126 LYS A N 1
ATOM 996 C CA . LYS A 1 126 ? 16.268 8.402 -20.458 1.00 82.88 126 LYS A CA 1
ATOM 997 C C . LYS A 1 126 ? 17.181 7.599 -21.393 1.00 82.88 126 LYS A C 1
ATOM 999 O O . LYS A 1 126 ? 17.773 8.192 -22.290 1.00 82.88 126 LYS A O 1
ATOM 1004 N N . ALA A 1 127 ? 17.290 6.286 -21.204 1.00 78.88 127 ALA A N 1
ATOM 1005 C CA . ALA A 1 127 ? 18.095 5.420 -22.064 1.00 78.88 127 ALA A CA 1
ATOM 1006 C C . ALA A 1 127 ? 17.535 5.355 -23.496 1.00 78.88 127 ALA A C 1
ATOM 1008 O O . ALA A 1 127 ? 18.285 5.537 -24.452 1.00 78.88 127 ALA A O 1
ATOM 1009 N N . VAL A 1 128 ? 16.214 5.212 -23.643 1.00 80.81 128 VAL A N 1
ATOM 1010 C CA . VAL A 1 128 ? 15.533 5.227 -24.951 1.00 80.81 128 VAL A CA 1
ATOM 1011 C C . VAL A 1 128 ? 15.737 6.566 -25.665 1.00 80.81 128 VAL A C 1
ATOM 1013 O O . VAL A 1 128 ? 16.102 6.597 -26.837 1.00 80.81 128 VAL A O 1
ATOM 1016 N N . SER A 1 129 ? 15.582 7.689 -24.956 1.00 75.25 129 SER A N 1
ATOM 1017 C CA . SER A 1 129 ? 15.810 9.016 -25.543 1.00 75.25 129 SER A CA 1
ATOM 1018 C C . SER A 1 129 ? 17.275 9.286 -25.907 1.00 75.25 129 SER A C 1
ATOM 1020 O O . SER A 1 129 ? 17.527 10.087 -26.798 1.00 75.25 129 SER A O 1
ATOM 1022 N N . SER A 1 130 ? 18.239 8.634 -25.248 1.00 61.22 130 SER A N 1
ATOM 1023 C CA . SER A 1 130 ? 19.665 8.752 -25.583 1.00 61.22 130 SER A CA 1
ATOM 1024 C C . SER A 1 130 ? 20.060 7.901 -26.793 1.00 61.22 130 SER A C 1
ATOM 1026 O O . SER A 1 130 ? 20.941 8.306 -27.542 1.00 61.22 130 SER A O 1
ATOM 1028 N N . SER A 1 131 ? 19.416 6.747 -26.997 1.00 56.75 131 SER A N 1
ATOM 1029 C CA . SER A 1 131 ? 19.673 5.850 -28.135 1.00 56.75 131 SER A CA 1
ATOM 1030 C C . SER A 1 131 ? 19.074 6.369 -29.451 1.00 56.75 131 SER A C 1
ATOM 1032 O O . SER A 1 131 ? 19.651 6.155 -30.514 1.00 56.75 131 SER A O 1
ATOM 1034 N N . ALA A 1 132 ? 17.971 7.123 -29.395 1.00 52.97 132 ALA A N 1
ATOM 1035 C CA . ALA A 1 132 ? 17.322 7.687 -30.582 1.00 52.97 132 ALA A CA 1
ATOM 1036 C C . ALA A 1 132 ? 18.153 8.764 -31.316 1.00 52.97 132 ALA A C 1
ATOM 1038 O O . ALA A 1 132 ? 17.865 9.073 -32.470 1.00 52.97 132 ALA A O 1
ATOM 1039 N N . VAL A 1 133 ? 19.184 9.333 -30.680 1.00 51.31 133 VAL A N 1
ATOM 1040 C CA . VAL A 1 133 ? 20.037 10.369 -31.295 1.00 51.31 133 VAL A CA 1
ATOM 1041 C C . VAL A 1 133 ? 21.137 9.759 -32.182 1.00 51.31 133 VAL A C 1
ATOM 1043 O O . VAL A 1 133 ? 21.644 10.433 -33.073 1.00 51.31 133 VAL A O 1
ATOM 1046 N N . GLU A 1 134 ? 21.471 8.475 -32.011 1.00 43.69 1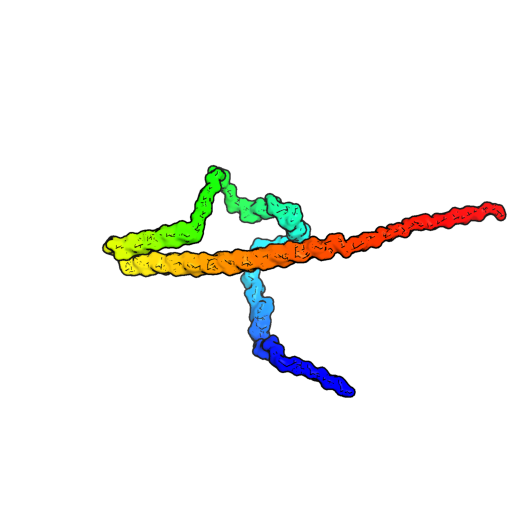34 GLU A N 1
ATOM 1047 C CA . GLU A 1 134 ? 22.557 7.810 -32.754 1.00 43.69 134 GLU A CA 1
ATOM 1048 C C . GLU A 1 134 ? 22.083 7.063 -34.018 1.00 43.69 134 GLU A C 1
ATOM 1050 O O . GLU A 1 134 ? 22.885 6.755 -34.896 1.00 43.69 134 GLU A O 1
ATOM 1055 N N . ALA A 1 135 ? 20.773 6.835 -34.175 1.00 46.12 135 ALA A N 1
ATOM 1056 C CA . ALA A 1 135 ? 20.206 6.130 -35.331 1.00 46.12 135 ALA A CA 1
ATOM 1057 C C . ALA A 1 135 ? 20.032 7.004 -36.596 1.00 46.12 135 ALA A C 1
ATOM 1059 O O . ALA A 1 135 ? 19.652 6.494 -37.647 1.00 46.12 135 ALA A O 1
ATOM 1060 N N . ALA A 1 136 ? 20.309 8.311 -36.527 1.00 44.22 136 ALA A N 1
ATOM 1061 C CA . ALA A 1 136 ? 20.066 9.245 -37.633 1.00 44.22 136 ALA A CA 1
ATOM 1062 C C . ALA A 1 136 ? 21.255 9.436 -38.599 1.00 44.22 136 ALA A C 1
ATOM 1064 O O . ALA A 1 136 ? 21.161 10.247 -39.517 1.00 44.22 136 ALA A O 1
ATOM 1065 N N . SER A 1 137 ? 22.374 8.724 -38.418 1.00 43.03 137 SER A N 1
ATOM 1066 C CA . SER A 1 137 ? 23.585 8.937 -39.226 1.00 43.03 137 SER A CA 1
ATOM 1067 C C . SER A 1 137 ? 24.165 7.642 -39.797 1.00 43.03 137 SER A C 1
ATOM 1069 O O . SER A 1 137 ? 25.336 7.332 -39.590 1.00 43.03 137 SER A O 1
ATOM 1071 N N . VAL A 1 138 ? 23.368 6.899 -40.563 1.00 46.12 138 VAL A N 1
ATOM 1072 C CA . VAL A 1 138 ? 23.897 5.905 -41.511 1.00 46.12 138 VAL A CA 1
ATOM 1073 C C . VAL A 1 138 ? 23.690 6.413 -42.942 1.00 46.12 138 VAL A C 1
ATOM 1075 O O . VAL A 1 138 ? 22.546 6.612 -43.354 1.00 46.12 138 VAL A O 1
ATOM 1078 N N . PRO A 1 139 ? 24.761 6.664 -43.722 1.00 42.81 139 PRO A N 1
ATOM 1079 C CA . PRO A 1 139 ? 24.613 7.001 -45.129 1.00 42.81 139 PRO A CA 1
ATOM 1080 C C . PRO A 1 139 ? 24.092 5.772 -45.881 1.00 42.81 139 PRO A C 1
ATOM 1082 O O . PRO A 1 139 ? 24.708 4.708 -45.868 1.00 42.81 139 PRO A O 1
ATOM 1085 N N . SER A 1 140 ? 22.943 5.928 -46.540 1.00 38.66 140 SER A N 1
ATOM 1086 C CA . SER A 1 140 ? 22.423 4.942 -47.488 1.00 38.66 140 SER A CA 1
ATOM 1087 C C . SER A 1 140 ? 23.412 4.770 -48.640 1.00 38.66 140 SER A C 1
ATOM 1089 O O . SER A 1 140 ? 23.622 5.696 -49.422 1.00 38.66 140 SER A O 1
ATOM 1091 N N . THR A 1 141 ? 24.004 3.584 -48.780 1.00 41.38 141 THR A N 1
ATOM 1092 C CA . THR A 1 141 ? 24.704 3.207 -50.011 1.00 41.38 141 THR A CA 1
ATOM 1093 C C . THR A 1 141 ? 23.649 2.755 -51.017 1.00 41.38 141 THR A C 1
ATOM 1095 O O . THR A 1 141 ? 23.236 1.597 -51.030 1.00 41.38 141 THR A O 1
ATOM 1098 N N . SER A 1 142 ? 23.160 3.693 -51.826 1.00 43.44 142 SER A N 1
ATOM 1099 C CA . SER A 1 142 ? 22.362 3.374 -53.009 1.00 43.44 142 SER A CA 1
ATOM 1100 C C . SER A 1 142 ? 23.218 2.535 -53.963 1.00 43.44 142 SER A C 1
ATOM 1102 O O . SER A 1 142 ? 24.230 3.009 -54.479 1.00 43.44 142 SER A O 1
ATOM 1104 N N . SER A 1 143 ? 22.844 1.269 -54.145 1.00 47.00 143 SER A N 1
ATOM 1105 C CA . SER A 1 143 ? 23.370 0.410 -55.202 1.00 47.00 143 SER A CA 1
ATOM 1106 C C . SER A 1 143 ? 22.703 0.830 -56.511 1.00 47.00 143 SER A C 1
ATOM 1108 O O . SER A 1 143 ? 21.566 0.458 -56.780 1.00 47.00 143 SER A O 1
ATOM 1110 N N . ALA A 1 144 ? 23.400 1.644 -57.303 1.00 42.94 144 ALA A N 1
ATOM 1111 C CA . ALA A 1 144 ? 23.077 1.834 -58.709 1.00 42.94 144 ALA A CA 1
ATOM 1112 C C . ALA A 1 144 ? 23.838 0.766 -59.505 1.00 42.94 144 ALA A C 1
ATOM 1114 O O . ALA A 1 144 ? 25.029 0.909 -59.774 1.00 42.94 144 ALA A O 1
ATOM 1115 N N . ALA A 1 145 ? 23.164 -0.341 -59.806 1.00 48.34 145 ALA A N 1
ATOM 1116 C CA . ALA A 1 145 ? 23.519 -1.162 -60.952 1.00 48.34 145 ALA A CA 1
ATOM 1117 C C . ALA A 1 145 ? 22.764 -0.559 -62.136 1.00 48.34 145 ALA A C 1
ATOM 1119 O O . ALA A 1 145 ? 21.547 -0.715 -62.210 1.00 48.34 145 ALA A O 1
ATOM 1120 N N . ASP A 1 146 ? 23.471 0.174 -62.993 1.00 41.72 146 ASP A N 1
ATOM 1121 C CA . ASP A 1 146 ? 22.901 0.700 -64.226 1.00 41.72 146 ASP A CA 1
ATOM 1122 C C . ASP A 1 146 ? 23.771 0.324 -65.430 1.00 41.72 146 ASP A C 1
ATOM 1124 O O . ASP A 1 146 ? 25.000 0.399 -65.390 1.00 41.72 146 ASP A O 1
ATOM 1128 N N . ASP A 1 147 ? 23.037 -0.116 -66.441 1.00 42.88 147 ASP A N 1
ATOM 1129 C CA . ASP A 1 147 ? 23.321 -0.373 -67.844 1.00 42.88 147 ASP A CA 1
ATOM 1130 C C . ASP A 1 147 ? 24.426 -1.343 -68.307 1.00 42.88 147 ASP A C 1
ATOM 1132 O O . ASP A 1 147 ? 25.632 -1.097 -68.295 1.00 42.88 147 ASP A O 1
ATOM 1136 N N . MET A 1 148 ? 23.933 -2.453 -68.862 1.00 45.53 148 MET A N 1
ATOM 1137 C CA . MET A 1 148 ? 24.625 -3.408 -69.716 1.00 45.53 148 MET A CA 1
ATOM 1138 C C . MET A 1 148 ? 24.411 -2.965 -71.171 1.00 45.53 148 MET A C 1
ATOM 1140 O O . MET A 1 148 ? 23.371 -3.243 -71.764 1.00 45.53 148 MET A O 1
ATOM 1144 N N . GLU A 1 149 ? 25.387 -2.264 -71.750 1.00 46.69 149 GLU A N 1
ATOM 1145 C CA . GLU A 1 149 ? 25.358 -1.876 -73.163 1.00 46.69 149 GLU A CA 1
ATOM 1146 C C . GLU A 1 149 ? 25.614 -3.117 -74.041 1.00 46.69 149 GLU A C 1
ATOM 1148 O O . GLU A 1 149 ? 26.720 -3.659 -74.107 1.00 46.69 149 GLU A O 1
ATOM 1153 N N . VAL A 1 150 ? 24.558 -3.609 -74.692 1.00 45.78 150 VAL A N 1
ATOM 1154 C CA . VAL A 1 150 ? 24.646 -4.634 -75.736 1.00 45.78 150 VAL A CA 1
ATOM 1155 C C . VAL A 1 150 ? 25.098 -3.945 -77.021 1.00 45.78 150 VAL A C 1
ATOM 1157 O O . VAL A 1 150 ? 24.312 -3.272 -77.681 1.00 45.78 150 VAL A O 1
ATOM 1160 N N . VAL A 1 151 ? 26.368 -4.118 -77.385 1.00 49.88 151 VAL A N 1
ATOM 1161 C CA . VAL A 1 151 ? 26.876 -3.705 -78.698 1.00 49.88 151 VAL A CA 1
ATOM 1162 C C . VAL A 1 151 ? 26.460 -4.749 -79.735 1.00 49.88 151 VAL A C 1
ATOM 1164 O O . VAL A 1 151 ? 27.003 -5.853 -79.788 1.00 49.88 151 VAL A O 1
ATOM 1167 N N . GLU A 1 152 ? 25.480 -4.382 -80.559 1.00 47.06 152 GLU A N 1
ATOM 1168 C CA . GLU A 1 152 ? 25.172 -5.023 -81.838 1.00 47.06 152 GLU A CA 1
ATOM 1169 C C . GLU A 1 152 ? 26.366 -4.840 -82.789 1.00 47.06 152 GLU A C 1
ATOM 1171 O O . GLU A 1 152 ? 26.732 -3.717 -83.138 1.00 47.06 152 GLU A O 1
ATOM 1176 N N . ILE A 1 153 ? 26.983 -5.943 -83.218 1.00 50.25 153 ILE A N 1
ATOM 1177 C CA . ILE A 1 153 ? 27.935 -5.946 -84.333 1.00 50.25 153 ILE A CA 1
ATOM 1178 C C . ILE A 1 153 ? 27.167 -6.434 -85.561 1.00 50.25 153 ILE A C 1
ATOM 1180 O O . ILE A 1 153 ? 26.834 -7.616 -85.649 1.00 50.25 153 ILE A O 1
ATOM 1184 N N . ASN A 1 154 ? 26.889 -5.516 -86.486 1.00 40.69 154 ASN A N 1
ATOM 1185 C CA . ASN A 1 154 ? 26.456 -5.829 -87.845 1.00 40.69 154 ASN A CA 1
ATOM 1186 C C . ASN A 1 154 ? 27.639 -5.691 -88.819 1.00 40.69 154 ASN A C 1
ATOM 1188 O O . ASN A 1 154 ? 28.381 -4.713 -88.741 1.00 40.69 154 ASN A O 1
ATOM 1192 N N . GLU A 1 155 ? 27.688 -6.666 -89.737 1.00 40.53 155 GLU A N 1
ATOM 1193 C CA . GLU A 1 155 ? 28.569 -6.878 -90.910 1.00 40.53 155 GLU A CA 1
ATOM 1194 C C . GLU A 1 155 ? 30.036 -7.288 -90.694 1.00 40.53 155 GLU A C 1
ATOM 1196 O O . GLU A 1 155 ? 30.889 -6.458 -90.310 1.00 40.53 155 GLU A O 1
#

Organism: Homarus americanus (NCBI:txid6706)

Radius of gyration: 31.1 Å; Cα contacts (8 Å, |Δi|>4): 22; chains: 1; bounding box: 77×40×114 Å